Protein AF-A0A286KQR3-F1 (afdb_monomer_lite)

Organism: NCBI:txid214473

InterPro domains:
  IPR007645 RNA polymerase Rpb2, domain 3 [PF04565] (1-54)
  IPR015712 DNA-directed RNA polymerase, subunit 2 [PTHR20856] (3-60)
  IPR019462 DNA-directed RNA polymerase, beta subunit, external 1 domain [PF10385] (64-99)
  IPR042107 DNA-directed RNA polymerase, beta subunit, external 1 domain superfamily [G3DSA:2.30.150.10] (65-98)

Radius of gyration: 16.48 Å; chains: 1; bounding box: 40×25×46 Å

pLDDT: mean 91.04, std 5.6, range [58.06, 95.75]

Structure (mmCIF, N/CA/C/O backbone):
data_AF-A0A286KQR3-F1
#
_entry.id   AF-A0A286KQR3-F1
#
loop_
_atom_site.group_PDB
_atom_site.id
_atom_site.type_symbol
_atom_site.label_atom_id
_atom_site.label_alt_id
_atom_site.label_comp_id
_atom_site.label_asym_id
_atom_site.label_entity_id
_atom_site.label_seq_id
_atom_site.pdbx_PDB_ins_code
_atom_site.Cartn_x
_atom_site.Cartn_y
_atom_site.Cartn_z
_atom_site.occupancy
_atom_site.B_iso_or_equiv
_atom_site.auth_seq_id
_atom_site.auth_comp_id
_atom_site.auth_asym_id
_atom_site.auth_atom_id
_atom_site.pdbx_PDB_model_num
ATOM 1 N N . ARG A 1 1 ? 10.079 -9.570 -1.894 1.00 85.06 1 ARG A N 1
ATOM 2 C CA . ARG A 1 1 ? 8.789 -9.208 -2.528 1.00 85.06 1 ARG A CA 1
ATOM 3 C C . ARG A 1 1 ? 8.968 -7.919 -3.347 1.00 85.06 1 ARG A C 1
ATOM 5 O O . ARG A 1 1 ? 8.687 -6.846 -2.827 1.00 85.06 1 ARG A O 1
ATOM 12 N N . ARG A 1 2 ? 9.536 -8.007 -4.562 1.00 91.50 2 ARG A N 1
ATOM 13 C CA . ARG A 1 2 ? 9.777 -6.846 -5.448 1.00 91.50 2 ARG A CA 1
ATOM 14 C C . ARG A 1 2 ? 8.637 -6.704 -6.459 1.00 91.50 2 ARG A C 1
ATOM 16 O O . ARG A 1 2 ? 8.083 -7.715 -6.874 1.00 91.50 2 ARG A O 1
ATOM 23 N N . LEU A 1 3 ? 8.332 -5.471 -6.839 1.00 90.75 3 LEU A N 1
ATOM 24 C CA . LEU A 1 3 ? 7.366 -5.087 -7.863 1.00 90.75 3 LEU A CA 1
ATOM 25 C C . LEU A 1 3 ? 8.117 -4.309 -8.944 1.00 90.75 3 LEU A C 1
ATOM 27 O O . LEU A 1 3 ? 8.894 -3.417 -8.611 1.00 90.75 3 LEU A O 1
ATOM 31 N N . SER A 1 4 ? 7.903 -4.652 -10.212 1.00 92.31 4 SER A N 1
ATOM 32 C CA . SER A 1 4 ? 8.526 -3.979 -11.353 1.00 92.31 4 SER A CA 1
ATOM 33 C C . SER A 1 4 ? 7.441 -3.436 -12.267 1.00 92.31 4 SER A C 1
ATOM 35 O O . SER A 1 4 ? 6.589 -4.199 -12.712 1.00 92.31 4 SER A O 1
ATOM 37 N N . ALA A 1 5 ? 7.503 -2.142 -12.569 1.00 89.69 5 ALA A N 1
ATOM 38 C CA . ALA A 1 5 ? 6.699 -1.528 -13.625 1.00 89.69 5 ALA A CA 1
ATOM 39 C C . ALA A 1 5 ? 7.307 -1.750 -15.027 1.00 89.69 5 ALA A C 1
ATOM 41 O O . ALA A 1 5 ? 6.679 -1.447 -16.040 1.00 89.69 5 ALA A O 1
ATOM 42 N N . LEU A 1 6 ? 8.539 -2.271 -15.086 1.00 91.50 6 LEU A N 1
ATOM 43 C CA . LEU A 1 6 ? 9.255 -2.597 -16.316 1.00 91.50 6 LEU A CA 1
ATOM 44 C C . LEU A 1 6 ? 8.950 -4.033 -16.753 1.00 91.50 6 LEU A C 1
ATOM 46 O O . LEU A 1 6 ? 8.986 -4.948 -15.924 1.00 91.50 6 LEU A O 1
ATOM 50 N N . GLY A 1 7 ? 8.741 -4.236 -18.052 1.00 90.19 7 GLY A N 1
ATOM 51 C CA . GLY A 1 7 ? 8.543 -5.554 -18.655 1.00 90.19 7 GLY A CA 1
ATOM 52 C C . GLY A 1 7 ? 7.727 -5.494 -19.951 1.00 90.19 7 GLY A C 1
ATOM 53 O O . GLY A 1 7 ? 7.267 -4.418 -20.334 1.00 90.19 7 GLY A O 1
ATOM 54 N N . PRO A 1 8 ? 7.533 -6.631 -20.640 1.00 90.25 8 PRO A N 1
ATOM 55 C CA . PRO A 1 8 ? 6.627 -6.719 -21.784 1.00 90.25 8 PRO A CA 1
ATOM 56 C C . PRO A 1 8 ? 5.214 -6.263 -21.391 1.00 90.25 8 PRO A C 1
ATOM 58 O O . PRO A 1 8 ? 4.652 -6.776 -20.429 1.00 90.25 8 PRO A O 1
ATOM 61 N N . GLY A 1 9 ? 4.659 -5.276 -22.101 1.00 87.69 9 GLY A N 1
ATOM 62 C CA . GLY A 1 9 ? 3.361 -4.667 -21.769 1.00 87.69 9 GLY A CA 1
ATOM 63 C C . GLY A 1 9 ? 3.389 -3.652 -20.615 1.00 87.69 9 GLY A C 1
ATOM 64 O O . GLY A 1 9 ? 2.369 -3.033 -20.334 1.00 87.69 9 GLY A O 1
ATOM 65 N N . GLY A 1 10 ? 4.543 -3.460 -19.971 1.00 88.06 10 GLY A N 1
ATOM 66 C CA . GLY A 1 10 ? 4.776 -2.422 -18.971 1.00 88.06 10 GLY A CA 1
ATOM 67 C C . GLY A 1 10 ? 5.448 -1.181 -19.562 1.00 88.06 10 GLY A C 1
ATOM 68 O O . GLY A 1 10 ? 5.412 -0.924 -20.767 1.00 88.06 10 GLY A O 1
ATOM 69 N N . LEU A 1 11 ? 6.099 -0.406 -18.700 1.00 89.31 11 LEU A N 1
ATOM 70 C CA . LEU A 1 11 ? 6.812 0.802 -19.102 1.00 89.31 11 LEU A CA 1
ATOM 71 C C . LEU A 1 11 ? 8.214 0.480 -19.622 1.00 89.31 11 LEU A C 1
ATOM 73 O O . LEU A 1 11 ? 8.883 -0.441 -19.150 1.00 89.31 11 LEU A O 1
ATOM 77 N N . THR A 1 12 ? 8.686 1.291 -20.569 1.00 86.56 12 THR A N 1
ATOM 78 C CA . THR A 1 12 ? 10.115 1.380 -20.888 1.00 86.56 12 THR A CA 1
ATOM 79 C C . THR A 1 12 ? 10.746 2.511 -20.085 1.00 86.56 12 THR A C 1
ATOM 81 O O . THR A 1 12 ? 10.057 3.422 -19.619 1.00 86.56 12 THR A O 1
ATOM 84 N N . ARG A 1 13 ? 12.072 2.475 -19.919 1.00 80.62 13 ARG A N 1
ATOM 85 C CA . ARG A 1 13 ? 12.793 3.484 -19.129 1.00 80.62 13 ARG A CA 1
ATOM 86 C C . ARG A 1 13 ? 12.618 4.894 -19.688 1.00 80.62 13 ARG A C 1
ATOM 88 O O . ARG A 1 13 ? 12.499 5.830 -18.906 1.00 80.62 13 ARG A O 1
ATOM 95 N N . GLU A 1 14 ? 12.570 5.028 -21.012 1.00 79.75 14 GLU A N 1
ATOM 96 C CA . GLU A 1 14 ? 12.445 6.315 -21.704 1.00 79.75 14 GLU A CA 1
ATOM 97 C C . GLU A 1 14 ? 11.021 6.882 -21.638 1.00 79.75 14 GLU A C 1
ATOM 99 O O . GLU A 1 14 ? 10.833 8.088 -21.755 1.00 79.75 14 GLU A O 1
ATOM 104 N N . ARG A 1 15 ? 10.013 6.020 -21.449 1.00 81.81 15 ARG A N 1
ATOM 105 C CA . ARG A 1 15 ? 8.596 6.414 -21.379 1.00 81.81 15 ARG A CA 1
ATOM 106 C C . ARG A 1 15 ? 8.105 6.660 -19.956 1.00 81.81 15 ARG A C 1
ATOM 108 O O . ARG A 1 15 ? 7.013 7.186 -19.775 1.00 81.81 15 ARG A O 1
ATOM 115 N N . ALA A 1 16 ? 8.882 6.272 -18.949 1.00 86.00 16 ALA A N 1
ATOM 116 C CA . ALA A 1 16 ? 8.504 6.428 -17.555 1.00 86.00 16 ALA A CA 1
ATOM 117 C C . ALA A 1 16 ? 8.747 7.865 -17.063 1.00 86.00 16 ALA A C 1
ATOM 119 O O . ALA A 1 16 ? 9.852 8.211 -16.629 1.00 86.00 16 ALA A O 1
ATOM 120 N N . GLN A 1 17 ? 7.691 8.676 -17.142 1.00 88.00 17 GLN A N 1
ATOM 121 C CA . GLN A 1 17 ? 7.637 10.059 -16.668 1.00 88.00 17 GLN A CA 1
ATOM 122 C C . GLN A 1 17 ? 7.710 10.158 -15.135 1.00 88.00 17 GLN A C 1
ATOM 124 O O . GLN A 1 17 ? 7.626 9.157 -14.421 1.00 88.00 17 GLN A O 1
ATOM 129 N N . MET A 1 18 ? 7.877 11.385 -14.638 1.00 87.00 18 MET A N 1
ATOM 130 C CA . MET A 1 18 ? 8.019 11.677 -13.210 1.00 87.00 18 MET A CA 1
ATOM 131 C C . MET A 1 18 ? 6.786 11.255 -12.397 1.00 87.00 18 MET A C 1
ATOM 133 O O . MET A 1 18 ? 6.949 10.617 -11.364 1.00 87.00 18 MET A O 1
ATOM 137 N N . GLU A 1 19 ? 5.579 11.458 -12.929 1.00 88.19 19 GLU A N 1
ATOM 138 C CA . GLU A 1 19 ? 4.305 11.091 -12.282 1.00 88.19 19 GLU A CA 1
ATOM 139 C C . GLU A 1 19 ? 4.214 9.606 -11.896 1.00 88.19 19 GLU A C 1
ATOM 141 O O . GLU A 1 19 ? 3.595 9.251 -10.899 1.00 88.19 19 GLU A O 1
ATOM 146 N N . VAL A 1 20 ? 4.865 8.717 -12.656 1.00 90.06 20 VAL A N 1
ATOM 147 C CA . VAL A 1 20 ? 4.852 7.273 -12.368 1.00 90.06 20 VAL A CA 1
ATOM 148 C C . VAL A 1 20 ? 5.923 6.872 -11.349 1.00 90.06 20 VAL A C 1
ATOM 150 O O . VAL A 1 20 ? 5.859 5.799 -10.751 1.00 90.06 20 VAL A O 1
ATOM 153 N N . ARG A 1 21 ? 6.950 7.708 -11.177 1.00 92.56 21 ARG A N 1
ATOM 154 C CA . ARG A 1 21 ? 8.088 7.441 -10.287 1.00 92.56 21 ARG A CA 1
ATOM 155 C C . ARG A 1 21 ? 7.859 7.977 -8.879 1.00 92.56 21 ARG A C 1
ATOM 157 O O . ARG A 1 21 ? 8.502 7.495 -7.947 1.00 92.56 21 ARG A O 1
ATOM 164 N N . GLU A 1 22 ? 7.003 8.980 -8.740 1.00 92.56 22 GLU A N 1
ATOM 165 C CA . GLU A 1 22 ? 6.711 9.629 -7.468 1.00 92.56 22 GLU A CA 1
ATOM 166 C C . GLU A 1 22 ? 5.941 8.724 -6.497 1.00 92.56 22 GLU A C 1
ATOM 168 O O . GLU A 1 22 ? 5.289 7.742 -6.863 1.00 92.56 22 GLU A O 1
ATOM 173 N N . VAL A 1 23 ? 6.052 9.046 -5.207 1.00 94.81 23 VAL A N 1
ATOM 174 C CA . VAL A 1 23 ? 5.309 8.353 -4.157 1.00 94.81 23 VAL A CA 1
ATOM 175 C C . VAL A 1 23 ? 3.910 8.951 -4.082 1.00 94.81 23 VAL A C 1
ATOM 177 O O . VAL A 1 23 ? 3.745 10.109 -3.713 1.00 94.81 23 VAL A O 1
ATOM 180 N N . HIS A 1 24 ? 2.905 8.141 -4.391 1.00 95.38 24 HIS A N 1
ATOM 181 C CA . HIS A 1 24 ? 1.505 8.507 -4.246 1.00 95.38 24 HIS A CA 1
ATOM 182 C C . HIS A 1 24 ? 1.007 8.224 -2.820 1.00 95.38 24 HIS A C 1
ATOM 184 O O . HIS A 1 24 ? 1.491 7.293 -2.172 1.00 95.38 24 HIS A O 1
ATOM 190 N N . TYR A 1 25 ? 0.013 8.973 -2.333 1.00 94.25 25 TYR A N 1
ATOM 191 C CA . TYR A 1 25 ? -0.513 8.797 -0.970 1.00 94.25 25 TYR A CA 1
ATOM 192 C C . TYR A 1 25 ? -1.044 7.373 -0.735 1.00 94.25 25 TYR A C 1
ATOM 194 O O . TYR A 1 25 ? -0.742 6.761 0.287 1.00 94.25 25 TYR A O 1
ATOM 202 N N . SER A 1 26 ? -1.702 6.777 -1.736 1.00 94.94 26 SER A N 1
ATOM 203 C CA . SER A 1 26 ? -2.220 5.402 -1.655 1.00 94.94 26 SER A CA 1
ATOM 204 C C . SER A 1 26 ? -1.134 4.322 -1.538 1.00 94.94 26 SER A C 1
ATOM 206 O O . SER A 1 26 ? -1.436 3.150 -1.290 1.00 94.94 26 SER A O 1
ATOM 208 N N . HIS A 1 27 ? 0.148 4.680 -1.692 1.00 95.38 27 HIS A N 1
ATOM 209 C CA . HIS A 1 27 ? 1.261 3.772 -1.416 1.00 95.38 27 HIS A CA 1
ATOM 210 C C . HIS A 1 27 ? 1.382 3.444 0.073 1.00 95.38 27 HIS A C 1
ATOM 212 O O . HIS A 1 27 ? 2.007 2.427 0.394 1.00 95.38 27 HIS A O 1
ATOM 218 N N . TYR A 1 28 ? 0.799 4.263 0.959 1.00 95.12 28 TYR A N 1
ATOM 219 C CA . TYR A 1 28 ? 0.837 4.055 2.401 1.00 95.12 28 TYR A CA 1
ATOM 220 C C . TYR A 1 28 ? 0.417 2.626 2.749 1.00 95.12 28 TYR A C 1
ATOM 222 O O . TYR A 1 28 ? -0.576 2.104 2.247 1.00 95.12 28 TYR A O 1
ATOM 230 N N . GLY A 1 29 ? 1.273 1.936 3.503 1.00 93.94 29 GLY A N 1
ATOM 231 C CA . GLY A 1 29 ? 1.056 0.545 3.888 1.00 93.94 29 GLY A CA 1
ATOM 232 C C . GLY A 1 29 ? 1.088 -0.492 2.755 1.00 93.94 29 GLY A C 1
ATOM 233 O O . GLY A 1 29 ? 1.306 -1.659 3.032 1.00 93.94 29 GLY A O 1
ATOM 234 N N . ARG A 1 30 ? 1.015 -0.113 1.473 1.00 95.62 30 ARG A N 1
ATOM 235 C CA . ARG A 1 30 ? 0.996 -1.044 0.324 1.00 95.62 30 ARG A CA 1
ATOM 236 C C . ARG A 1 30 ? 2.365 -1.227 -0.328 1.00 95.62 30 ARG A C 1
ATOM 238 O O . ARG A 1 30 ? 2.754 -2.348 -0.670 1.00 95.62 30 ARG A O 1
ATOM 245 N N . MET A 1 31 ? 3.109 -0.139 -0.512 1.00 95.19 31 MET A N 1
ATOM 246 C CA . MET A 1 31 ? 4.451 -0.143 -1.102 1.00 95.19 31 MET A CA 1
ATOM 247 C C . MET A 1 31 ? 5.421 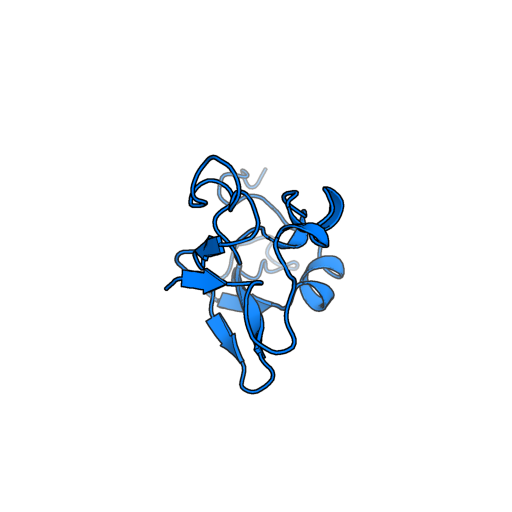0.649 -0.234 1.00 95.19 31 MET A C 1
ATOM 249 O O . MET A 1 31 ? 5.080 1.687 0.320 1.00 95.19 31 MET A O 1
ATOM 253 N N . CYS A 1 32 ? 6.654 0.161 -0.124 1.00 95.00 32 CYS A N 1
ATOM 254 C CA . CYS A 1 32 ? 7.676 0.842 0.654 1.00 95.00 32 CYS A CA 1
ATOM 255 C C . CYS A 1 32 ? 8.164 2.091 -0.103 1.00 95.00 32 CYS A C 1
ATOM 257 O O . CYS A 1 32 ? 8.706 1.925 -1.197 1.00 95.00 32 CYS A O 1
ATOM 259 N N . PRO A 1 33 ? 8.056 3.303 0.474 1.00 94.06 33 PRO A N 1
ATOM 260 C CA . PRO A 1 33 ? 8.472 4.532 -0.205 1.00 94.06 33 PRO A CA 1
ATOM 261 C C . PRO A 1 33 ? 9.998 4.688 -0.282 1.00 94.06 33 PRO A C 1
ATOM 263 O O . PRO A 1 33 ? 10.504 5.426 -1.115 1.00 94.06 33 PRO A O 1
ATOM 266 N N . ILE A 1 34 ? 10.740 3.984 0.579 1.00 93.62 34 ILE A N 1
ATOM 267 C CA . ILE A 1 34 ? 12.203 4.102 0.686 1.00 93.62 34 ILE A CA 1
ATOM 268 C C . ILE A 1 34 ? 12.905 3.039 -0.166 1.00 93.62 34 ILE A C 1
ATOM 270 O O . ILE A 1 34 ? 13.958 3.279 -0.748 1.00 93.62 34 ILE A O 1
ATOM 274 N N . LYS A 1 35 ? 12.345 1.825 -0.237 1.00 93.12 35 LYS A N 1
ATOM 275 C CA . LYS A 1 35 ? 13.021 0.654 -0.812 1.00 93.12 35 LYS A CA 1
ATOM 276 C C . LYS A 1 35 ? 12.840 0.567 -2.332 1.00 93.12 35 LYS A C 1
ATOM 278 O O . LYS A 1 35 ? 12.258 -0.396 -2.843 1.00 93.12 35 LYS A O 1
ATOM 283 N N . THR A 1 36 ? 13.409 1.553 -3.016 1.00 94.56 36 THR A N 1
ATOM 284 C CA . THR A 1 36 ? 13.605 1.640 -4.469 1.00 94.56 36 THR A CA 1
ATOM 285 C C . THR A 1 36 ? 15.107 1.732 -4.770 1.00 94.56 36 THR A C 1
ATOM 287 O O . THR A 1 36 ? 15.845 2.305 -3.971 1.00 94.56 36 THR A O 1
ATOM 290 N N . PRO A 1 37 ? 15.617 1.172 -5.882 1.00 93.81 37 PRO A N 1
ATOM 291 C CA . PRO A 1 37 ? 16.984 1.454 -6.302 1.00 93.81 37 PRO A CA 1
ATOM 292 C C . PRO A 1 37 ? 17.126 2.930 -6.689 1.00 93.81 37 PRO A C 1
ATOM 294 O O . PRO A 1 37 ? 16.210 3.517 -7.263 1.00 93.81 37 PRO A O 1
ATOM 297 N N . GLU A 1 38 ? 18.290 3.505 -6.418 1.00 93.12 38 GLU A N 1
ATOM 298 C CA . GLU A 1 38 ? 18.658 4.830 -6.913 1.00 93.12 38 GLU A CA 1
ATOM 299 C C . GLU A 1 38 ? 19.011 4.790 -8.414 1.00 93.12 38 GLU A C 1
ATOM 301 O O . GLU A 1 38 ? 19.224 3.726 -9.011 1.00 93.12 38 GLU A O 1
ATOM 306 N N . GLY A 1 39 ? 19.078 5.964 -9.046 1.00 92.12 39 GLY A N 1
ATOM 307 C CA . GLY A 1 39 ? 19.466 6.104 -10.450 1.00 92.12 39 GLY A CA 1
ATOM 308 C C . GLY A 1 39 ? 18.326 5.819 -11.443 1.00 92.12 39 GLY A C 1
ATOM 309 O O . GLY A 1 39 ? 17.165 6.086 -11.143 1.00 92.12 39 GLY A O 1
ATOM 310 N N . PRO A 1 40 ? 18.608 5.281 -12.647 1.00 90.44 40 PRO A N 1
ATOM 311 C CA . PRO A 1 40 ? 17.627 5.218 -13.741 1.00 90.44 40 PRO A CA 1
ATOM 312 C C . PRO A 1 40 ? 16.338 4.443 -13.430 1.00 90.44 40 PRO A C 1
ATOM 314 O O . PRO A 1 40 ? 15.302 4.691 -14.051 1.00 90.44 40 PRO A O 1
ATOM 317 N N . ASN A 1 41 ? 16.392 3.508 -12.476 1.00 91.50 41 ASN A N 1
ATOM 318 C CA . ASN A 1 41 ? 15.266 2.656 -12.086 1.00 91.50 41 ASN A CA 1
ATOM 319 C C . ASN A 1 41 ? 14.496 3.183 -10.859 1.00 91.50 41 ASN A C 1
ATOM 321 O O . ASN A 1 41 ? 13.598 2.485 -10.384 1.00 91.50 41 ASN A O 1
ATOM 325 N N . ILE A 1 42 ? 14.826 4.379 -10.352 1.00 93.31 42 ILE A N 1
ATOM 326 C CA . ILE A 1 42 ? 14.135 4.977 -9.205 1.00 93.31 42 ILE A CA 1
ATOM 327 C C . ILE A 1 42 ? 12.634 5.116 -9.471 1.00 93.31 42 ILE A C 1
ATOM 329 O O . ILE A 1 42 ? 12.231 5.564 -10.549 1.00 93.31 42 ILE A O 1
ATOM 333 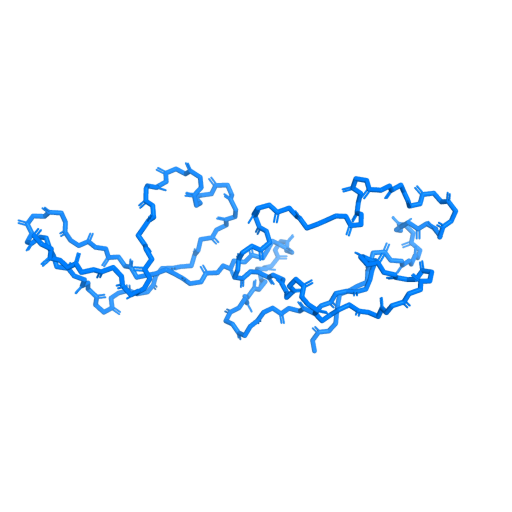N N . GLY A 1 43 ? 11.821 4.656 -8.518 1.00 91.44 43 GLY A N 1
ATOM 334 C CA . GLY A 1 43 ? 10.357 4.649 -8.589 1.00 91.44 43 GLY A CA 1
ATOM 335 C C . GLY A 1 43 ? 9.757 3.541 -9.465 1.00 91.44 43 GLY A C 1
ATOM 336 O O . GLY A 1 43 ? 8.578 3.236 -9.333 1.00 91.44 43 GLY A O 1
ATOM 337 N N . LEU A 1 44 ? 10.549 2.878 -10.317 1.00 93.19 44 LEU A N 1
ATOM 338 C CA . LEU A 1 44 ? 10.064 1.838 -11.243 1.00 93.19 44 LEU A CA 1
ATOM 339 C C . LEU A 1 44 ? 10.163 0.424 -10.677 1.00 93.19 44 LEU A C 1
ATOM 341 O O . LEU A 1 44 ? 9.473 -0.490 -11.138 1.00 93.19 44 LEU A O 1
ATOM 345 N N . ILE A 1 45 ? 11.045 0.236 -9.697 1.00 93.81 45 ILE A N 1
ATOM 346 C CA . ILE A 1 45 ? 11.203 -1.017 -8.971 1.00 93.81 45 ILE A CA 1
ATOM 347 C C . ILE A 1 45 ? 10.983 -0.723 -7.497 1.00 93.81 45 ILE A C 1
ATOM 349 O O . ILE A 1 45 ? 11.812 -0.088 -6.857 1.00 93.81 45 ILE A O 1
ATOM 353 N N . ASN A 1 46 ? 9.896 -1.245 -6.948 1.00 94.69 46 ASN A N 1
ATOM 354 C CA . ASN A 1 46 ? 9.534 -1.047 -5.551 1.00 94.69 46 ASN A CA 1
ATOM 355 C C . ASN A 1 46 ? 9.460 -2.375 -4.803 1.00 94.69 46 ASN A C 1
ATOM 357 O O . ASN A 1 46 ? 9.609 -3.465 -5.365 1.00 94.69 46 ASN A O 1
ATOM 361 N N . SER A 1 47 ? 9.241 -2.288 -3.498 1.00 95.12 47 SER A N 1
ATOM 362 C CA . SER A 1 47 ? 9.014 -3.449 -2.642 1.00 95.12 47 SER A CA 1
ATOM 363 C C . SER A 1 47 ? 7.643 -3.352 -1.987 1.00 95.12 47 SER A C 1
ATOM 365 O O . SER A 1 47 ? 7.224 -2.264 -1.597 1.00 95.12 47 SER A O 1
ATOM 367 N N . LEU A 1 48 ? 6.961 -4.489 -1.841 1.00 95.31 48 LEU A N 1
ATOM 368 C CA . LEU A 1 48 ? 5.749 -4.552 -1.021 1.00 95.31 48 LEU A CA 1
ATOM 369 C C . LEU A 1 48 ? 6.093 -4.222 0.433 1.00 95.31 48 LEU A C 1
ATOM 371 O O . LEU A 1 48 ? 7.142 -4.638 0.936 1.00 95.31 48 LEU A O 1
ATOM 375 N N . SER A 1 49 ? 5.192 -3.499 1.087 1.00 95.38 49 SER A N 1
ATOM 376 C CA . SER A 1 49 ? 5.262 -3.226 2.521 1.00 95.38 49 SER A CA 1
ATOM 377 C C . SER A 1 49 ? 5.073 -4.499 3.353 1.00 95.38 49 SER A C 1
ATOM 379 O O . SER A 1 49 ? 4.713 -5.563 2.838 1.00 95.38 49 SER A O 1
ATOM 381 N N . SER A 1 50 ? 5.345 -4.396 4.655 1.00 93.75 50 SER A N 1
ATOM 382 C CA . SER A 1 50 ? 5.395 -5.544 5.566 1.00 93.75 50 SER A CA 1
ATOM 383 C C . SER A 1 50 ? 4.072 -6.307 5.653 1.00 93.75 50 SER A C 1
ATOM 385 O O . SER A 1 50 ? 4.082 -7.534 5.569 1.00 93.75 50 SER A O 1
ATOM 387 N N . TYR A 1 51 ? 2.947 -5.597 5.773 1.00 94.38 51 TYR A N 1
ATOM 388 C CA . TYR A 1 51 ? 1.621 -6.202 5.945 1.00 94.38 51 TYR A CA 1
ATOM 389 C C . TYR A 1 51 ? 0.768 -6.226 4.676 1.00 94.38 51 TYR A C 1
ATOM 391 O O . TYR A 1 51 ? -0.253 -6.919 4.657 1.00 94.38 51 TYR A O 1
ATOM 399 N N . ALA A 1 52 ? 1.250 -5.594 3.604 1.00 95.06 52 ALA A N 1
ATOM 400 C CA . ALA A 1 52 ? 0.579 -5.555 2.319 1.00 95.06 52 ALA A C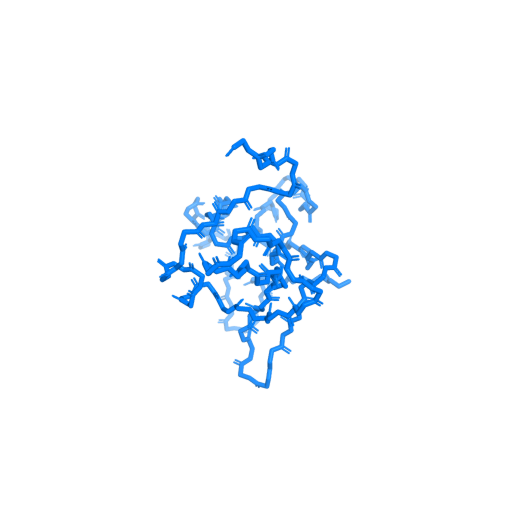A 1
ATOM 401 C C . ALA A 1 52 ? 0.304 -6.960 1.772 1.00 95.06 52 ALA A C 1
ATOM 403 O O . ALA A 1 52 ? 1.197 -7.824 1.707 1.00 95.06 52 ALA A O 1
ATOM 404 N N . ARG A 1 53 ? -0.922 -7.164 1.293 1.00 93.88 53 ARG A N 1
ATOM 405 C CA . ARG A 1 53 ? -1.372 -8.371 0.585 1.00 93.88 53 ARG A CA 1
ATOM 406 C C . ARG A 1 53 ? -1.871 -8.010 -0.809 1.00 93.88 53 ARG A C 1
ATOM 408 O O . ARG A 1 53 ? -2.073 -6.840 -1.107 1.00 93.88 53 ARG A O 1
ATOM 415 N N . VAL A 1 54 ? -2.015 -9.016 -1.666 1.00 93.56 54 VAL A N 1
ATOM 416 C CA . VAL A 1 54 ? -2.521 -8.868 -3.036 1.00 93.56 54 VAL A CA 1
ATOM 417 C C . VAL A 1 54 ? -3.693 -9.836 -3.204 1.00 93.56 54 VAL A C 1
ATOM 419 O O . VAL A 1 54 ? -3.549 -10.991 -2.802 1.00 93.56 54 VAL A O 1
ATOM 422 N N . ASN A 1 55 ? -4.836 -9.384 -3.731 1.00 91.06 55 ASN A N 1
ATOM 423 C CA . ASN A 1 55 ? -5.950 -10.283 -4.080 1.00 91.06 55 ASN A CA 1
ATOM 424 C C . ASN A 1 55 ? -5.724 -11.025 -5.400 1.00 91.06 55 ASN A C 1
ATOM 426 O O . ASN A 1 55 ? -4.775 -10.778 -6.139 1.00 91.06 55 ASN A O 1
ATOM 430 N N . GLU A 1 56 ? -6.686 -11.884 -5.723 1.00 91.25 56 GLU A N 1
ATOM 431 C CA . GLU A 1 56 ? -6.815 -12.592 -6.996 1.00 91.25 56 GLU A CA 1
ATOM 432 C C . GLU A 1 56 ? -6.893 -11.652 -8.213 1.00 91.25 56 GLU A C 1
ATOM 434 O O . GLU A 1 56 ? -6.480 -12.032 -9.305 1.00 91.25 56 GLU A O 1
ATOM 439 N N . PHE A 1 57 ? -7.350 -10.409 -8.028 1.00 91.88 57 PHE A N 1
ATOM 440 C CA . PHE A 1 57 ? -7.440 -9.396 -9.086 1.00 91.88 57 PHE A CA 1
ATOM 441 C C . PHE A 1 57 ? -6.169 -8.536 -9.243 1.00 91.88 57 PHE A C 1
ATOM 443 O O . PHE A 1 57 ? -6.095 -7.714 -10.152 1.00 91.88 57 PHE A O 1
ATOM 450 N N . GLY A 1 58 ? -5.158 -8.702 -8.382 1.00 90.56 58 GLY A N 1
ATOM 451 C CA . GLY A 1 58 ? -3.909 -7.934 -8.414 1.00 90.56 58 GLY A CA 1
ATOM 452 C C . GLY A 1 58 ? -3.908 -6.597 -7.652 1.00 90.56 58 GLY A C 1
ATOM 453 O O . GLY A 1 58 ? -2.879 -5.916 -7.620 1.00 90.56 58 GLY A O 1
ATOM 454 N N . PHE A 1 59 ? -5.004 -6.222 -6.992 1.00 92.62 59 PHE A N 1
ATOM 455 C CA . PHE A 1 59 ? -5.064 -5.070 -6.091 1.00 92.62 59 PHE A CA 1
ATOM 456 C C . PHE A 1 59 ? -4.325 -5.340 -4.779 1.00 92.62 59 PHE A C 1
ATOM 458 O O . PHE A 1 59 ? -4.395 -6.427 -4.202 1.00 92.62 59 PHE A O 1
ATOM 465 N N . LYS A 1 60 ? -3.613 -4.314 -4.304 1.00 93.62 60 LYS A N 1
ATOM 466 C CA . LYS A 1 60 ? -2.887 -4.333 -3.032 1.00 93.62 60 LYS A CA 1
ATOM 467 C C . LYS A 1 60 ? -3.797 -3.824 -1.920 1.00 93.62 60 LYS A C 1
ATOM 469 O O . LYS A 1 60 ? -4.345 -2.731 -2.046 1.00 93.62 60 LYS A O 1
ATOM 474 N N . TYR A 1 61 ? -3.866 -4.557 -0.819 1.00 94.88 61 TYR A N 1
ATOM 475 C CA . TYR A 1 61 ? -4.569 -4.121 0.385 1.00 94.88 61 TYR A CA 1
ATOM 476 C C . TYR A 1 61 ? -3.615 -3.995 1.556 1.00 94.88 61 TYR A C 1
ATOM 478 O O . TYR A 1 61 ? -2.659 -4.774 1.664 1.00 94.88 61 TYR A O 1
ATOM 486 N N . GLU A 1 62 ? -3.932 -3.060 2.440 1.00 95.50 62 GLU A N 1
ATOM 487 C CA . GLU A 1 62 ? -3.281 -2.909 3.734 1.00 95.50 62 GLU A CA 1
ATOM 488 C C . GLU A 1 62 ? -4.272 -3.173 4.864 1.00 95.50 62 GLU A C 1
ATOM 490 O O . GLU A 1 62 ? -5.485 -3.062 4.691 1.00 95.50 62 GLU A O 1
ATOM 495 N N . ARG A 1 63 ? -3.737 -3.583 6.012 1.00 94.50 63 ARG A N 1
ATOM 496 C CA . ARG A 1 63 ? -4.506 -3.823 7.226 1.00 94.50 63 ARG A CA 1
ATOM 497 C C . ARG A 1 63 ? -4.792 -2.529 8.000 1.00 94.50 63 ARG A C 1
ATOM 499 O O . ARG A 1 63 ? -3.880 -1.742 8.241 1.00 94.50 63 ARG A O 1
ATOM 506 N N . TYR A 1 64 ? -6.009 -2.400 8.508 1.00 95.12 64 TYR A N 1
ATOM 507 C CA . TYR A 1 64 ? -6.446 -1.349 9.426 1.00 95.12 64 TYR A CA 1
ATOM 508 C C . TYR A 1 64 ? -7.142 -1.978 10.632 1.00 95.12 64 TYR A C 1
ATOM 510 O O . TYR A 1 64 ? -7.727 -3.055 10.523 1.00 95.12 64 TYR A O 1
ATOM 518 N N . ARG A 1 65 ? -7.056 -1.330 11.799 1.00 93.88 65 ARG A N 1
ATOM 519 C CA . ARG A 1 65 ? -7.854 -1.729 12.967 1.00 93.88 65 ARG A CA 1
ATOM 520 C C . ARG A 1 65 ? -9.146 -0.943 12.975 1.00 93.88 65 ARG A C 1
ATOM 522 O O . ARG A 1 65 ? -9.126 0.272 12.785 1.00 93.88 65 ARG A O 1
ATOM 529 N N . LYS A 1 66 ? -10.249 -1.632 13.236 1.00 92.94 66 LYS A N 1
ATOM 530 C CA . LYS A 1 66 ? -11.547 -0.982 13.349 1.00 92.94 66 LYS A CA 1
ATOM 531 C C . LYS A 1 66 ? -11.655 -0.265 14.694 1.00 92.94 66 LYS A C 1
ATOM 533 O O . LYS A 1 66 ? -11.335 -0.838 15.738 1.00 92.94 66 LYS A O 1
ATOM 538 N N . VAL A 1 67 ? -12.126 0.976 14.662 1.00 91.88 67 VAL A N 1
ATOM 539 C CA . VAL A 1 67 ? -12.513 1.728 15.859 1.00 91.88 67 VAL A CA 1
ATOM 540 C C . VAL A 1 67 ? -14.014 1.568 16.047 1.00 91.88 67 VAL A C 1
ATOM 542 O O . VAL A 1 67 ? -14.784 1.723 15.097 1.00 91.88 67 VAL A O 1
ATOM 545 N N . ASP A 1 68 ? -14.418 1.218 17.261 1.00 89.88 68 ASP A N 1
ATOM 546 C CA . ASP A 1 68 ? -15.821 1.205 17.648 1.00 89.88 68 ASP A CA 1
ATOM 547 C C . ASP A 1 68 ? -16.254 2.632 18.005 1.00 89.88 68 ASP A C 1
ATOM 549 O O . ASP A 1 68 ? -15.668 3.272 18.878 1.00 89.88 68 ASP A O 1
ATOM 553 N N . ILE A 1 69 ? -17.257 3.134 17.284 1.00 85.81 69 ILE A N 1
ATOM 554 C CA . ILE A 1 69 ? -17.763 4.506 17.406 1.00 85.81 69 ILE A CA 1
ATOM 555 C C . ILE A 1 69 ? -18.657 4.655 18.644 1.00 85.81 69 ILE A C 1
ATOM 557 O O . ILE A 1 69 ? -18.750 5.744 19.202 1.00 85.8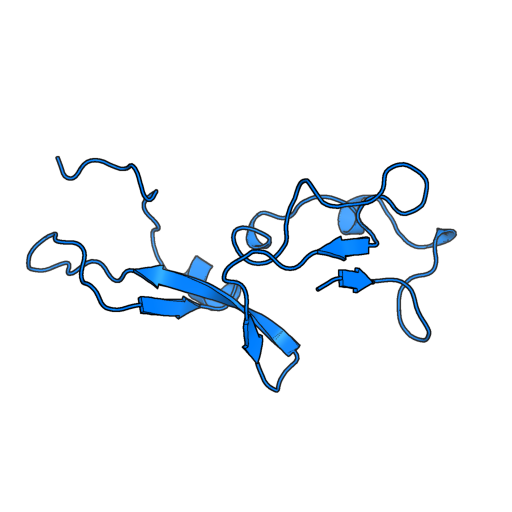1 69 ILE A O 1
ATOM 561 N N . GLU A 1 70 ? -19.311 3.582 19.095 1.00 89.25 70 GLU A N 1
ATOM 562 C CA . GLU A 1 70 ? -20.188 3.636 20.268 1.00 89.25 70 GLU A CA 1
ATOM 563 C C . GLU A 1 70 ? -19.371 3.705 21.560 1.00 89.25 70 GLU A C 1
ATOM 565 O O . GLU A 1 70 ? -19.718 4.439 22.487 1.00 89.25 70 GLU A O 1
ATOM 570 N N . THR A 1 71 ? -18.260 2.966 21.615 1.00 86.62 71 THR A N 1
ATOM 571 C CA . THR A 1 71 ? -17.388 2.894 22.796 1.00 86.62 71 THR A CA 1
ATOM 572 C C . THR A 1 71 ? -16.141 3.774 22.698 1.00 86.62 71 THR A C 1
ATOM 574 O O . THR A 1 71 ? -15.404 3.871 23.678 1.00 86.62 71 THR A O 1
ATOM 577 N N . ASN A 1 72 ? -15.891 4.408 21.545 1.00 84.75 72 ASN A N 1
ATOM 578 C CA . ASN A 1 72 ? -14.670 5.167 21.236 1.00 84.75 72 ASN A CA 1
ATOM 579 C C . ASN A 1 72 ? -13.377 4.387 21.539 1.00 84.75 72 ASN A C 1
ATOM 581 O O . ASN A 1 72 ? -12.391 4.947 22.016 1.00 84.75 72 ASN A O 1
ATOM 585 N N . SER A 1 73 ? -13.372 3.079 21.271 1.00 86.56 73 SER A N 1
ATOM 586 C CA . SER A 1 73 ? -12.234 2.201 21.566 1.00 86.56 73 SER A CA 1
ATOM 587 C C . SER A 1 73 ? -11.706 1.495 20.321 1.00 86.56 73 SER A C 1
ATOM 589 O O . SER A 1 73 ? -12.477 1.092 19.447 1.00 86.56 73 SER A O 1
ATOM 591 N N . ILE A 1 74 ? -10.390 1.271 20.261 1.00 89.69 74 ILE A N 1
ATOM 592 C CA . ILE A 1 74 ? -9.783 0.394 19.248 1.00 89.69 74 ILE A CA 1
ATOM 593 C C . ILE A 1 74 ? -10.224 -1.043 19.508 1.00 89.69 74 ILE A C 1
ATOM 595 O O . ILE A 1 74 ? -10.069 -1.553 20.615 1.00 89.69 74 ILE A O 1
ATOM 599 N N . THR A 1 75 ? -10.707 -1.713 18.467 1.00 91.81 75 THR A N 1
ATOM 600 C CA . THR A 1 75 ? -10.995 -3.148 18.507 1.00 91.81 75 THR A CA 1
ATOM 601 C C . THR A 1 75 ? -9.795 -3.965 18.018 1.00 91.81 75 THR A C 1
ATOM 603 O O . THR A 1 75 ? -8.955 -3.481 17.254 1.00 91.81 75 THR A O 1
ATOM 606 N N . ASP A 1 76 ? -9.739 -5.242 18.396 1.00 92.19 76 ASP A N 1
ATOM 607 C CA . ASP A 1 76 ? -8.758 -6.193 17.851 1.00 92.19 76 ASP A CA 1
ATOM 608 C C . ASP A 1 76 ? -9.124 -6.693 16.440 1.00 92.19 76 ASP A C 1
ATOM 610 O O . ASP A 1 76 ? -8.395 -7.493 15.846 1.00 92.19 76 ASP A O 1
ATOM 614 N N . GLN A 1 77 ? -10.248 -6.231 15.879 1.00 93.94 77 GLN A N 1
ATOM 615 C CA . GLN A 1 77 ? -10.651 -6.575 14.523 1.00 93.94 77 GLN A CA 1
ATOM 616 C C . GLN A 1 77 ? -9.739 -5.873 13.510 1.00 93.94 77 GLN A C 1
ATOM 618 O O . GLN A 1 77 ? -9.578 -4.649 13.524 1.00 93.94 77 GLN A O 1
ATOM 623 N N . ILE A 1 78 ? -9.163 -6.671 12.609 1.00 94.31 78 ILE A N 1
ATOM 624 C CA . ILE A 1 78 ? -8.296 -6.206 11.530 1.00 94.31 78 ILE A CA 1
ATOM 625 C C . ILE A 1 78 ? -9.011 -6.406 10.198 1.00 94.31 78 ILE A C 1
ATOM 627 O O . ILE A 1 78 ? -9.207 -7.545 9.770 1.00 94.31 78 ILE A O 1
ATOM 631 N N . ASP A 1 79 ? -9.302 -5.302 9.522 1.00 94.25 79 ASP A N 1
ATOM 632 C CA . ASP A 1 79 ? -9.888 -5.296 8.186 1.00 94.25 79 ASP A CA 1
ATOM 633 C C . ASP A 1 79 ? -8.810 -4.944 7.149 1.00 94.25 79 ASP A C 1
ATOM 635 O O . ASP A 1 79 ? -7.889 -4.169 7.417 1.00 94.25 79 ASP A O 1
ATOM 639 N N . TYR A 1 80 ? -8.882 -5.551 5.964 1.00 94.69 80 TYR A N 1
ATOM 640 C CA . TYR A 1 80 ? -7.966 -5.274 4.856 1.00 94.69 80 TYR A CA 1
ATOM 641 C C . TYR A 1 80 ? -8.675 -4.417 3.815 1.00 94.69 80 TYR A C 1
ATOM 643 O O . TYR A 1 80 ? -9.672 -4.864 3.259 1.00 94.69 80 TYR A O 1
ATOM 651 N N . LEU A 1 81 ? -8.138 -3.229 3.533 1.00 95.19 81 LEU A N 1
ATOM 652 C CA . LEU A 1 81 ? -8.775 -2.243 2.657 1.00 95.19 81 LEU A CA 1
ATOM 653 C C . LEU A 1 81 ? -7.947 -1.971 1.392 1.00 95.19 81 LEU A C 1
ATOM 655 O O . LEU A 1 81 ? -6.711 -1.848 1.427 1.00 95.19 81 LEU A O 1
ATOM 659 N N . THR A 1 82 ? -8.635 -1.849 0.255 1.00 95.75 82 THR A N 1
ATOM 660 C CA . THR A 1 82 ? -8.101 -1.238 -0.979 1.00 95.75 82 THR A CA 1
ATOM 661 C C . THR A 1 82 ? -7.798 0.236 -0.782 1.00 95.75 82 THR A C 1
ATOM 663 O O . THR A 1 82 ? -8.205 0.833 0.206 1.00 95.75 82 THR A O 1
ATOM 666 N N . ALA A 1 83 ? -7.071 0.819 -1.738 1.00 94.75 83 ALA A N 1
ATOM 667 C CA . ALA A 1 83 ? -6.913 2.268 -1.796 1.00 94.75 83 ALA A CA 1
ATOM 668 C C . ALA A 1 83 ? -8.273 2.978 -1.930 1.00 94.75 83 ALA A C 1
ATOM 670 O O . ALA A 1 83 ? -8.502 3.960 -1.242 1.00 94.75 83 ALA A O 1
ATOM 671 N N . ASP A 1 84 ? -9.184 2.437 -2.744 1.00 93.75 84 ASP A N 1
ATOM 672 C CA . ASP A 1 84 ? -10.499 3.046 -2.981 1.00 93.75 84 ASP A CA 1
ATOM 673 C C . ASP A 1 84 ? -11.413 2.969 -1.742 1.00 93.75 84 ASP A C 1
ATOM 675 O O . ASP A 1 84 ? -12.127 3.917 -1.423 1.00 93.75 84 ASP A O 1
ATOM 679 N N . GLU A 1 85 ? -11.390 1.845 -1.017 1.00 94.50 85 GLU A N 1
ATOM 680 C CA . GLU 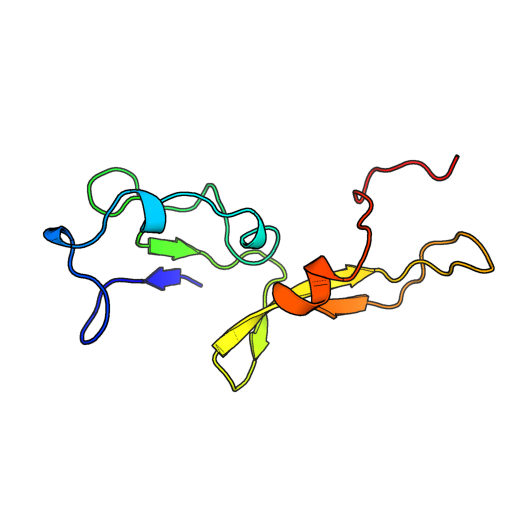A 1 85 ? -12.140 1.695 0.237 1.00 94.50 85 GLU A CA 1
ATOM 681 C C . GLU A 1 85 ? -11.558 2.575 1.345 1.00 94.50 85 GLU A C 1
ATOM 683 O O . GLU A 1 85 ? -12.319 3.165 2.105 1.00 94.50 85 GLU A O 1
ATOM 688 N N . GLU A 1 86 ? -10.228 2.682 1.438 1.00 94.50 86 GLU A N 1
ATOM 689 C CA . GLU A 1 86 ? -9.542 3.512 2.435 1.00 94.50 86 GLU A CA 1
ATOM 690 C C . GLU A 1 86 ? -9.979 4.981 2.370 1.00 94.50 86 GLU A C 1
ATOM 692 O O . GLU A 1 86 ? -10.255 5.571 3.413 1.00 94.50 86 GLU A O 1
ATOM 697 N N . ASP A 1 87 ? -10.135 5.539 1.166 1.00 94.00 87 ASP A N 1
ATOM 698 C CA . ASP A 1 87 ? -10.568 6.929 0.955 1.00 94.00 87 ASP A CA 1
ATOM 699 C C . ASP A 1 87 ? -11.981 7.222 1.498 1.00 94.00 87 ASP A C 1
ATOM 701 O O . ASP A 1 87 ? -12.362 8.382 1.672 1.00 94.00 87 ASP A O 1
ATOM 705 N N . SER A 1 88 ? -12.770 6.183 1.792 1.00 95.06 88 SER A N 1
ATOM 706 C CA . SER A 1 88 ? -14.116 6.323 2.360 1.00 95.06 88 SER A CA 1
ATOM 707 C C . SER A 1 88 ? -14.125 6.471 3.886 1.00 95.06 88 SER A C 1
ATOM 709 O O . SER A 1 88 ? -15.187 6.730 4.458 1.00 95.06 88 SER A O 1
ATOM 711 N N . TYR A 1 89 ? -12.979 6.311 4.562 1.00 93.12 89 TYR A N 1
ATOM 712 C CA . TYR A 1 89 ? -12.893 6.322 6.022 1.00 93.12 89 TYR A CA 1
ATOM 713 C C . TYR A 1 89 ? -11.928 7.393 6.545 1.00 93.12 89 TYR A C 1
ATOM 715 O O . TYR A 1 89 ? -10.826 7.554 6.022 1.00 93.12 89 TYR A O 1
ATOM 723 N N . PRO A 1 90 ? -12.275 8.096 7.639 1.00 91.69 90 PRO A N 1
ATOM 724 C CA . PRO A 1 90 ? -11.295 8.875 8.379 1.00 91.69 90 PRO A CA 1
ATOM 725 C C . PRO A 1 90 ? -10.325 7.928 9.098 1.00 91.69 90 PRO A C 1
ATOM 727 O O . PRO A 1 90 ? -10.743 7.032 9.833 1.00 91.69 90 PRO A O 1
ATOM 730 N N . LEU A 1 91 ? -9.024 8.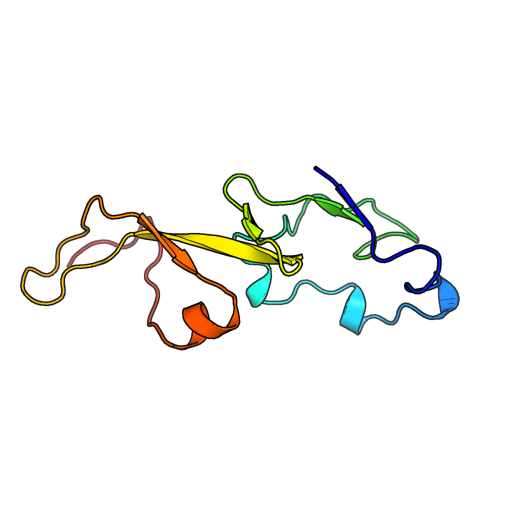136 8.902 1.00 91.94 91 LEU A N 1
ATOM 731 C CA . LEU A 1 91 ? -7.973 7.313 9.499 1.00 91.94 91 LEU A CA 1
ATOM 732 C C . LEU A 1 91 ? -7.272 8.068 10.627 1.00 91.94 91 LEU A C 1
ATOM 734 O O . LEU A 1 91 ? -6.910 9.235 10.480 1.00 91.94 91 LEU A O 1
ATOM 738 N N . ALA A 1 92 ? -7.032 7.368 11.731 1.00 91.94 92 ALA A N 1
ATOM 739 C CA . ALA A 1 92 ? -6.170 7.830 12.811 1.00 91.94 92 ALA A CA 1
ATOM 740 C C . ALA A 1 92 ? -4.795 7.156 12.717 1.00 91.94 92 ALA A C 1
ATOM 742 O O . ALA A 1 92 ? -4.667 6.029 12.227 1.00 91.94 92 ALA A O 1
ATOM 743 N N . GLN A 1 93 ? -3.757 7.844 13.196 1.00 91.38 93 GLN A N 1
ATOM 744 C CA . GLN A 1 93 ? -2.420 7.268 13.266 1.00 91.38 93 GLN A CA 1
ATOM 745 C C . GLN A 1 93 ? -2.343 6.278 14.436 1.00 91.38 93 GLN A C 1
ATOM 747 O O . GLN A 1 93 ? -3.026 6.419 15.445 1.00 91.38 93 GLN A O 1
ATOM 752 N N . GLU A 1 94 ? -1.479 5.272 14.321 1.00 87.62 94 GLU A N 1
ATOM 753 C CA . GLU A 1 94 ? -1.329 4.238 15.354 1.00 87.62 94 GLU A CA 1
ATOM 754 C C . GLU A 1 94 ? -0.892 4.789 16.722 1.00 87.62 94 GLU A C 1
ATOM 756 O O . GLU A 1 94 ? -1.258 4.228 17.749 1.00 87.62 94 GLU A O 1
ATOM 761 N N . ASN A 1 95 ? -0.177 5.914 16.739 1.00 89.06 95 ASN A N 1
ATOM 762 C CA . ASN A 1 95 ? 0.282 6.588 17.951 1.00 89.06 95 ASN A CA 1
ATOM 763 C C . ASN A 1 95 ? -0.652 7.719 18.422 1.00 89.06 95 ASN A C 1
ATOM 765 O O . ASN A 1 95 ? -0.251 8.508 19.279 1.00 89.06 95 ASN A O 1
ATOM 769 N N . SER A 1 96 ? -1.838 7.866 17.829 1.00 85.56 96 SER A N 1
ATOM 770 C CA . SER A 1 96 ? -2.808 8.869 18.265 1.00 85.56 96 SER A CA 1
ATOM 771 C C . SER A 1 96 ? -3.331 8.521 19.660 1.00 85.56 96 SER A C 1
ATOM 773 O O . SER A 1 96 ? -3.688 7.374 19.931 1.00 85.56 96 SER A O 1
ATOM 775 N N . ASN A 1 97 ? -3.379 9.517 20.544 1.00 76.38 97 ASN A N 1
ATOM 776 C CA . ASN A 1 97 ? -3.996 9.361 21.857 1.00 76.38 97 ASN A CA 1
ATOM 777 C C . ASN A 1 97 ? -5.523 9.386 21.718 1.00 76.38 97 ASN A C 1
ATOM 779 O O . ASN A 1 97 ? -6.062 10.140 20.907 1.00 76.38 97 ASN A O 1
ATOM 783 N N . PHE A 1 98 ? -6.201 8.572 22.526 1.00 66.75 98 PHE A N 1
ATOM 784 C CA . PHE A 1 98 ? -7.635 8.702 22.770 1.00 66.75 98 PHE A CA 1
ATOM 785 C C . PHE A 1 98 ? -7.799 9.744 23.870 1.00 66.75 98 PHE A C 1
ATOM 787 O O . PHE A 1 98 ? -7.703 9.401 25.048 1.00 66.75 98 PHE A O 1
ATOM 794 N N . ASP A 1 99 ? -7.931 11.007 23.469 1.00 58.06 99 ASP A N 1
ATOM 795 C CA . ASP A 1 99 ? -8.343 12.092 24.366 1.00 58.06 99 ASP A CA 1
ATOM 796 C C . ASP A 1 99 ? -9.876 12.164 24.456 1.00 58.06 99 ASP A C 1
ATOM 798 O O . ASP A 1 99 ? -10.544 11.995 23.405 1.00 58.06 99 ASP A O 1
#

Sequence (99 aa):
RRLSALGPGGLTRERAQMEVREVHYSHYGRMCPIKTPEGPNIGLINSLSSYARVNEFGFKYERYRKVDIETNSITDQIDYLTADEEDSYPLAQENSNFD

Secondary structure (DSSP, 8-state):
-EEESBSTTSB-TTT--HHHHS--GGGTTTB-SS-S-SGGGTTTEEEB-SS-EE-TTS-EEEEEEEEETTTTEEEEEEEEE-HHHHTTS----TT----

Foldseek 3Di:
DKDAQDDVVGDDLVRDDPVQQDDDPQCVQFWDQPAFDDDSCRSRMTDGHDQWDADPVGFIWGWDFDADPVVRHTDPDIDTDGSVRVVVDDDDDPPDDPD